Protein AF-A0A1Q7F3V1-F1 (afdb_monomer_lite)

Foldseek 3Di:
DAEKLDDPVVQVVVCVQQVDPDDYHHDVLCLVLVVLVQADPVVRMGFAWDWAAALQRDTQDIDGAPDNQRYDAPVVNVVSNVVRVPPDHDDDDPDPGDGGPDDRDDPPDDDDHLVCLQVVLVVVLVVLVVVCVVPVPPPVSVVVSVRSNSSSVVSNVSSVVSVVVVVD

Radius of gyration: 18.14 Å; chains: 1; bounding box: 44×40×44 Å

Structure (mmCIF, N/CA/C/O backbone):
data_AF-A0A1Q7F3V1-F1
#
_entry.id   AF-A0A1Q7F3V1-F1
#
loop_
_atom_site.group_PDB
_atom_site.id
_atom_site.type_symbol
_atom_site.label_atom_id
_atom_site.label_alt_id
_atom_site.label_comp_id
_atom_site.label_asym_id
_atom_site.label_entity_id
_atom_site.label_seq_id
_atom_site.pdbx_PDB_ins_code
_atom_site.Cartn_x
_atom_site.Cartn_y
_atom_site.Cartn_z
_atom_site.occupancy
_atom_site.B_iso_or_equiv
_atom_site.auth_seq_id
_atom_site.auth_comp_id
_atom_site.auth_asym_id
_atom_site.auth_atom_id
_atom_site.pdbx_PDB_model_num
ATOM 1 N N . MET A 1 1 ? -3.219 3.880 9.451 1.00 93.88 1 MET A N 1
ATOM 2 C CA . MET A 1 1 ? -3.546 2.481 9.806 1.00 93.88 1 MET A CA 1
ATOM 3 C C . MET A 1 1 ? -3.448 1.649 8.544 1.00 93.88 1 MET A C 1
ATOM 5 O O . MET A 1 1 ? -3.968 2.093 7.528 1.00 93.88 1 MET A O 1
ATOM 9 N N . GLY A 1 2 ? -2.770 0.504 8.581 1.00 96.94 2 GLY A N 1
ATOM 10 C CA . GLY A 1 2 ? -2.811 -0.461 7.477 1.00 96.94 2 GLY A CA 1
ATOM 11 C C . GLY A 1 2 ? -3.861 -1.543 7.727 1.00 96.94 2 GLY A C 1
ATOM 12 O O . GLY A 1 2 ? -4.225 -1.785 8.875 1.00 96.94 2 GLY A O 1
ATOM 13 N N . ILE A 1 3 ? -4.356 -2.177 6.664 1.00 97.31 3 ILE A N 1
ATOM 14 C CA . ILE A 1 3 ? -5.370 -3.241 6.725 1.00 97.31 3 ILE A CA 1
ATOM 15 C C . ILE A 1 3 ? -4.944 -4.357 5.768 1.00 97.31 3 ILE A C 1
ATOM 17 O O . ILE A 1 3 ? -4.546 -4.074 4.635 1.00 97.31 3 ILE A O 1
ATOM 21 N N . SER A 1 4 ? -5.008 -5.611 6.207 1.00 95.75 4 SER A N 1
ATOM 22 C CA . SER A 1 4 ? -4.703 -6.779 5.374 1.00 95.75 4 SER A CA 1
ATOM 23 C C . SER A 1 4 ? -5.570 -7.974 5.760 1.00 95.75 4 SER A C 1
ATOM 25 O O . SER A 1 4 ? -6.103 -8.031 6.863 1.00 95.75 4 SER A O 1
ATOM 27 N N . VAL A 1 5 ? -5.659 -8.959 4.863 1.00 95.56 5 VAL A N 1
ATOM 28 C CA . VAL A 1 5 ? -6.283 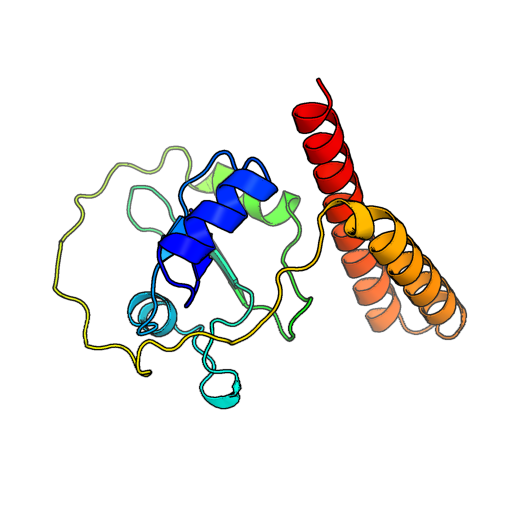-10.263 5.157 1.00 95.56 5 VAL A CA 1
ATOM 29 C C . VAL A 1 5 ? -5.395 -11.179 6.004 1.00 95.56 5 VAL A C 1
ATOM 31 O O . VAL A 1 5 ? -5.747 -12.328 6.248 1.00 95.56 5 VAL A O 1
ATOM 34 N N . ASP A 1 6 ? -4.218 -10.703 6.408 1.00 94.50 6 ASP A N 1
ATOM 35 C CA . ASP A 1 6 ? -3.324 -11.479 7.252 1.00 94.50 6 ASP A CA 1
ATOM 36 C C . ASP A 1 6 ? -3.844 -11.505 8.690 1.00 94.50 6 ASP A C 1
ATOM 38 O O . ASP A 1 6 ? -4.449 -10.548 9.184 1.00 94.50 6 ASP A O 1
ATOM 42 N N . ASP A 1 7 ? -3.570 -12.610 9.376 1.00 94.00 7 ASP A N 1
ATOM 43 C CA . ASP A 1 7 ? -3.870 -12.754 10.792 1.00 94.00 7 ASP A CA 1
ATOM 44 C C . ASP A 1 7 ? -3.037 -11.792 11.669 1.00 94.00 7 ASP A C 1
ATOM 46 O O . ASP A 1 7 ? -2.081 -11.129 11.243 1.00 94.00 7 ASP A O 1
ATOM 50 N N . VAL A 1 8 ? -3.402 -11.724 12.950 1.00 94.69 8 VAL A N 1
ATOM 51 C CA . VAL A 1 8 ? -2.734 -10.861 13.933 1.00 94.69 8 VAL A CA 1
ATOM 52 C C . VAL A 1 8 ? -1.250 -11.209 14.092 1.00 94.69 8 VAL A C 1
ATOM 54 O O . VAL A 1 8 ? -0.433 -10.303 14.263 1.00 94.69 8 VAL A O 1
ATOM 57 N N . ALA A 1 9 ? -0.876 -12.491 14.048 1.00 93.12 9 ALA A N 1
ATOM 58 C CA . ALA A 1 9 ? 0.505 -12.922 14.251 1.00 93.12 9 ALA A CA 1
ATOM 59 C C . ALA A 1 9 ? 1.403 -12.485 13.083 1.00 93.12 9 ALA A C 1
ATOM 61 O O . ALA A 1 9 ? 2.472 -11.910 13.309 1.00 93.12 9 ALA A O 1
ATOM 62 N N . ARG A 1 10 ? 0.939 -12.651 11.841 1.00 92.44 10 ARG A N 1
ATOM 63 C CA . ARG A 1 10 ? 1.602 -12.148 10.632 1.00 92.44 10 ARG A CA 1
ATOM 64 C C . ARG A 1 10 ? 1.743 -10.638 10.635 1.00 92.44 10 ARG A C 1
ATOM 66 O O . ARG A 1 10 ? 2.835 -10.131 10.377 1.00 92.44 10 ARG A O 1
ATOM 73 N N . ASN A 1 11 ? 0.673 -9.918 10.964 1.00 94.19 11 ASN A N 1
ATOM 74 C CA . ASN A 1 11 ? 0.723 -8.462 11.036 1.00 94.19 11 ASN A CA 1
ATOM 75 C C . ASN A 1 11 ? 1.711 -7.988 12.109 1.00 94.19 11 ASN A C 1
ATOM 77 O O . ASN A 1 11 ? 2.510 -7.093 11.834 1.00 94.19 11 ASN A O 1
ATOM 81 N N . LYS A 1 12 ? 1.753 -8.634 13.283 1.00 94.56 12 LYS A N 1
ATOM 82 C CA . LYS A 1 12 ? 2.772 -8.363 14.314 1.00 94.56 12 LYS A CA 1
ATOM 83 C C . LYS A 1 12 ? 4.191 -8.610 13.801 1.00 94.56 12 LYS A C 1
ATOM 85 O O . LYS A 1 12 ? 5.051 -7.748 13.972 1.00 94.56 12 LYS A O 1
ATOM 90 N N . ALA A 1 13 ? 4.431 -9.740 13.135 1.00 93.50 13 ALA A N 1
ATOM 91 C CA . ALA A 1 13 ? 5.737 -10.053 12.558 1.00 93.50 13 ALA A CA 1
ATOM 92 C C . ALA A 1 13 ? 6.161 -9.022 11.496 1.00 93.50 13 ALA A C 1
ATOM 94 O O . ALA A 1 13 ? 7.318 -8.604 11.463 1.00 93.50 13 ALA A O 1
ATOM 95 N N . MET A 1 14 ? 5.228 -8.560 10.657 1.00 93.56 14 MET A N 1
ATOM 96 C CA . MET A 1 14 ? 5.485 -7.509 9.671 1.00 93.56 14 MET A CA 1
ATOM 97 C C . MET A 1 14 ? 5.796 -6.159 10.328 1.00 93.56 14 MET A C 1
ATOM 99 O O . MET A 1 14 ? 6.782 -5.527 9.949 1.00 93.56 14 MET A O 1
ATOM 103 N N . VAL A 1 15 ? 4.993 -5.734 11.309 1.00 95.00 15 VAL A N 1
ATOM 104 C CA . VAL A 1 15 ? 5.201 -4.484 12.062 1.00 95.00 15 VAL A CA 1
ATOM 105 C C . VAL A 1 15 ? 6.580 -4.478 12.713 1.00 95.00 15 VAL A C 1
ATOM 107 O O . VAL A 1 15 ? 7.308 -3.501 12.562 1.00 95.00 15 VAL A O 1
ATOM 110 N N . ALA A 1 16 ? 6.970 -5.582 13.356 1.00 93.56 16 ALA A N 1
ATOM 111 C CA . ALA A 1 16 ? 8.288 -5.727 13.967 1.00 93.56 16 ALA A CA 1
ATOM 112 C C . ALA A 1 16 ? 9.418 -5.718 12.924 1.00 93.56 16 ALA A C 1
ATOM 114 O O . ALA A 1 16 ? 10.416 -5.023 13.096 1.00 93.56 16 ALA A O 1
ATOM 115 N N . LYS A 1 17 ? 9.262 -6.449 11.811 1.00 92.88 17 LYS A N 1
ATOM 116 C CA . LYS A 1 17 ? 10.274 -6.511 10.744 1.00 92.88 17 LYS A CA 1
ATOM 117 C C . LYS A 1 17 ? 10.546 -5.142 10.117 1.00 92.88 17 LYS A C 1
ATOM 119 O O . LYS A 1 17 ? 11.695 -4.858 9.776 1.00 92.88 17 LYS A O 1
ATOM 124 N N . LEU A 1 18 ? 9.495 -4.347 9.915 1.00 93.25 18 LEU A N 1
ATOM 125 C CA . LEU A 1 18 ? 9.541 -3.079 9.186 1.00 93.25 18 LEU A CA 1
ATOM 126 C C . LEU A 1 18 ? 9.592 -1.839 10.096 1.00 93.25 18 LEU A C 1
ATOM 128 O O . LEU A 1 18 ? 9.659 -0.726 9.577 1.00 93.25 18 LEU A O 1
ATOM 132 N N . SER A 1 19 ? 9.560 -2.017 11.420 1.00 94.00 19 SER A N 1
ATOM 133 C CA . SER A 1 19 ? 9.480 -0.935 12.413 1.00 94.00 19 SER A CA 1
ATOM 134 C C . SER A 1 19 ? 8.349 0.061 12.114 1.00 94.00 19 SER A C 1
ATOM 136 O O . SER A 1 19 ? 8.558 1.274 12.115 1.00 94.00 19 SER A O 1
ATOM 138 N N . LEU A 1 20 ? 7.150 -0.445 11.794 1.00 93.06 20 LEU A N 1
ATOM 139 C CA . LEU A 1 20 ? 6.035 0.411 11.369 1.00 93.06 20 LEU A CA 1
ATOM 140 C C . LEU A 1 20 ? 5.536 1.287 12.534 1.00 93.06 20 LEU A C 1
ATOM 142 O O . LEU A 1 20 ? 5.173 0.743 13.577 1.00 93.06 20 LEU A O 1
ATOM 146 N N . PRO A 1 21 ? 5.426 2.620 12.361 1.00 93.56 21 PRO A N 1
ATOM 147 C CA . PRO A 1 21 ? 5.019 3.540 13.427 1.00 93.56 21 PRO A CA 1
ATOM 148 C C . PRO A 1 21 ? 3.492 3.663 13.568 1.00 93.56 21 PRO A C 1
ATOM 150 O O . PRO A 1 21 ? 2.986 4.620 14.147 1.00 93.56 21 PRO A O 1
ATOM 153 N N . PHE A 1 22 ? 2.731 2.738 12.984 1.00 94.50 22 PHE A N 1
ATOM 154 C CA . PHE A 1 22 ? 1.276 2.800 12.926 1.00 94.50 22 PHE A CA 1
ATOM 155 C C . PHE A 1 22 ? 0.650 1.410 13.086 1.00 94.50 22 PHE A C 1
ATOM 157 O O . PHE A 1 22 ? 1.282 0.401 12.766 1.00 94.50 22 PHE A O 1
ATOM 164 N N . PRO A 1 23 ? -0.614 1.339 13.540 1.00 95.25 23 PRO A N 1
ATOM 165 C CA . PRO A 1 23 ? -1.296 0.068 13.733 1.00 95.25 23 PRO A CA 1
ATOM 166 C C . PRO A 1 23 ? -1.666 -0.609 12.407 1.00 95.25 23 PRO A C 1
ATOM 168 O O . PRO A 1 23 ? -1.973 0.054 11.406 1.00 95.25 23 PRO A O 1
ATOM 171 N N . MET A 1 24 ? -1.700 -1.941 12.456 1.00 96.94 24 MET A N 1
ATOM 172 C CA . MET A 1 24 ? -2.211 -2.829 11.414 1.00 96.94 24 MET A CA 1
ATOM 173 C C . MET A 1 24 ? -3.484 -3.520 11.905 1.00 96.94 24 MET A C 1
ATOM 175 O O . MET A 1 24 ? -3.474 -4.154 12.960 1.00 96.94 24 MET A O 1
ATOM 179 N N . LEU A 1 25 ? -4.558 -3.422 11.128 1.00 96.38 25 LEU A N 1
ATOM 180 C CA . LEU A 1 25 ? -5.791 -4.169 11.330 1.00 96.38 25 LEU A CA 1
ATOM 181 C C . LEU A 1 25 ? -5.706 -5.503 10.580 1.00 96.38 25 LEU A C 1
ATOM 183 O O . LEU A 1 25 ? -5.511 -5.522 9.363 1.00 96.38 25 LEU A O 1
ATOM 187 N N . ALA A 1 26 ? -5.855 -6.603 11.318 1.00 95.81 26 ALA A N 1
ATOM 188 C CA . ALA A 1 26 ? -6.071 -7.925 10.745 1.00 95.81 26 ALA A CA 1
ATOM 189 C C . ALA A 1 26 ? -7.545 -8.063 10.350 1.00 95.81 26 ALA A C 1
ATOM 191 O O . ALA A 1 26 ? -8.423 -7.926 11.199 1.00 95.81 26 ALA A O 1
ATOM 192 N N . ASP A 1 27 ? -7.800 -8.334 9.077 1.00 96.44 27 ASP A N 1
ATOM 193 C CA . ASP A 1 27 ? -9.132 -8.511 8.497 1.00 96.44 27 ASP A CA 1
ATOM 194 C C . ASP A 1 27 ? -9.198 -9.851 7.737 1.00 96.44 27 ASP A C 1
ATOM 196 O O . ASP A 1 27 ? -9.347 -9.872 6.513 1.00 96.44 27 ASP A O 1
ATOM 200 N N . PRO A 1 28 ? -9.011 -10.994 8.429 1.00 95.31 28 PRO A N 1
ATOM 201 C CA . PRO A 1 28 ? -8.831 -12.300 7.789 1.00 95.31 28 PRO A CA 1
ATOM 202 C C . PRO A 1 28 ? -10.053 -12.777 6.991 1.00 95.31 28 PRO A C 1
ATOM 204 O O . PRO A 1 28 ? -9.906 -13.558 6.049 1.00 95.31 28 PRO A O 1
ATOM 207 N N . GLU A 1 29 ? -11.242 -12.283 7.337 1.00 95.81 29 GLU A N 1
ATOM 208 C CA . GLU A 1 29 ? -12.494 -12.523 6.607 1.00 95.81 29 GLU A CA 1
ATOM 209 C C . GLU A 1 29 ? -12.712 -11.518 5.462 1.00 95.81 29 GLU A C 1
ATOM 211 O O . GLU A 1 29 ? -13.570 -11.719 4.607 1.00 95.81 29 GLU A O 1
ATOM 216 N N . ALA A 1 30 ? -11.889 -10.470 5.389 1.00 96.62 30 ALA A N 1
ATOM 217 C CA . ALA A 1 30 ? -11.999 -9.341 4.472 1.00 96.62 30 ALA A CA 1
ATOM 218 C C . ALA A 1 30 ? -13.289 -8.509 4.629 1.00 96.62 30 ALA A C 1
ATOM 220 O O . ALA A 1 30 ? -13.726 -7.886 3.660 1.00 96.62 30 ALA A O 1
ATOM 221 N N . SER A 1 31 ? -13.905 -8.480 5.814 1.00 96.62 31 SER A N 1
ATOM 222 C CA . SER A 1 31 ? -15.151 -7.743 6.076 1.00 96.62 31 SER A CA 1
ATOM 223 C C . SER A 1 31 ? -14.965 -6.236 5.891 1.00 96.62 31 SER A C 1
ATOM 225 O O . SER A 1 31 ? -15.761 -5.577 5.219 1.00 96.62 31 SER A O 1
ATOM 227 N N . VAL A 1 32 ? -13.873 -5.678 6.425 1.00 96.19 32 VAL A N 1
ATOM 228 C CA . VAL A 1 32 ? -13.552 -4.247 6.288 1.00 96.19 32 VAL A CA 1
ATOM 229 C C . VAL A 1 32 ? -13.107 -3.945 4.860 1.00 96.19 32 VAL A C 1
ATOM 231 O O . VAL A 1 32 ? -13.593 -3.010 4.230 1.00 96.19 32 VAL A O 1
ATOM 234 N N . ILE A 1 33 ? -12.216 -4.763 4.308 1.00 97.44 33 ILE A N 1
ATOM 235 C CA . ILE A 1 33 ? -11.711 -4.643 2.935 1.00 97.44 33 ILE A CA 1
ATOM 236 C C . ILE A 1 33 ? -12.864 -4.662 1.914 1.00 97.44 33 ILE A C 1
ATOM 238 O O . ILE A 1 33 ? -12.853 -3.882 0.954 1.00 97.44 33 ILE A O 1
ATOM 242 N N . ALA A 1 34 ? -13.869 -5.519 2.119 1.00 97.00 34 ALA A N 1
ATOM 243 C CA . ALA A 1 34 ? -15.075 -5.580 1.298 1.00 97.00 34 ALA A CA 1
ATOM 244 C C . ALA A 1 34 ? -15.962 -4.344 1.486 1.00 97.00 34 ALA A C 1
ATOM 246 O O . ALA A 1 34 ? -16.411 -3.781 0.488 1.00 97.00 34 ALA A O 1
ATOM 247 N N . ALA A 1 35 ? -16.142 -3.859 2.719 1.00 95.25 35 ALA A N 1
ATOM 248 C CA . ALA A 1 35 ? -16.901 -2.636 2.996 1.00 95.25 35 ALA A CA 1
ATOM 249 C C . ALA A 1 35 ? -16.303 -1.392 2.308 1.00 95.25 35 ALA A C 1
ATOM 251 O O . ALA A 1 35 ? -17.037 -0.517 1.852 1.00 95.25 35 ALA A O 1
ATOM 252 N N . TYR A 1 36 ? -14.977 -1.333 2.145 1.00 96.06 36 TYR A N 1
ATOM 253 C CA . TYR A 1 36 ? -14.302 -0.283 1.368 1.00 96.06 36 TYR A CA 1
ATOM 254 C C . TYR A 1 36 ? -14.367 -0.497 -0.159 1.00 96.06 36 TYR A C 1
ATOM 256 O O . TYR A 1 36 ? -13.870 0.332 -0.928 1.00 96.06 36 TYR A O 1
ATOM 264 N N . GLY A 1 37 ? -14.972 -1.593 -0.628 1.00 96.50 37 GLY A N 1
ATOM 265 C CA . GLY A 1 37 ? -15.137 -1.907 -2.050 1.00 96.50 37 GLY A CA 1
ATOM 266 C C . GLY A 1 37 ? -13.828 -2.252 -2.763 1.00 96.50 37 GLY A C 1
ATOM 267 O O . GLY A 1 37 ? -13.708 -2.043 -3.972 1.00 96.50 37 GLY A O 1
ATOM 268 N N . VAL A 1 38 ? -12.820 -2.731 -2.025 1.00 97.50 38 VAL A N 1
ATOM 269 C CA . VAL A 1 38 ? -11.479 -3.028 -2.561 1.00 97.50 38 VAL A CA 1
ATOM 270 C C . VAL A 1 38 ? -11.104 -4.502 -2.470 1.00 97.50 38 VAL A C 1
ATOM 272 O O . VAL A 1 38 ? -9.977 -4.860 -2.802 1.00 97.50 38 VAL A O 1
ATOM 275 N N . TYR A 1 39 ? -12.028 -5.376 -2.079 1.00 97.38 39 TYR A N 1
ATOM 276 C CA . TYR A 1 39 ? -11.805 -6.816 -2.113 1.00 97.38 39 TYR A CA 1
ATOM 277 C C . TYR A 1 39 ? -11.642 -7.344 -3.551 1.00 97.38 39 TYR A C 1
ATOM 279 O O . TYR A 1 39 ? -12.241 -6.847 -4.509 1.00 97.38 39 TYR A O 1
ATOM 287 N N . ARG A 1 40 ? -10.793 -8.359 -3.704 1.00 95.19 40 ARG A N 1
ATOM 288 C CA . ARG A 1 40 ? -10.576 -9.102 -4.941 1.00 95.19 40 ARG A CA 1
ATOM 289 C C . ARG A 1 40 ? -10.851 -10.572 -4.697 1.00 95.19 40 ARG A C 1
ATOM 291 O O . ARG A 1 40 ? -10.063 -11.232 -4.027 1.00 95.19 40 ARG A O 1
ATOM 298 N N . GLU A 1 41 ? -11.928 -11.074 -5.289 1.00 93.69 41 GLU A N 1
ATOM 299 C CA . GLU A 1 41 ? -12.347 -12.472 -5.155 1.00 93.69 41 GLU A CA 1
ATOM 300 C C . GLU A 1 41 ? -11.287 -13.443 -5.677 1.00 93.69 41 GLU A C 1
ATOM 302 O O . GLU A 1 41 ? -10.931 -14.391 -4.987 1.00 93.69 41 GLU A O 1
ATOM 307 N N . LYS A 1 42 ? -10.712 -13.186 -6.856 1.00 92.69 42 LYS A N 1
ATOM 308 C CA . LYS A 1 42 ? -9.717 -14.088 -7.451 1.00 92.69 42 LYS A CA 1
ATOM 309 C C . LYS A 1 42 ? -8.444 -14.192 -6.606 1.00 92.69 42 LYS A C 1
ATOM 311 O O . LYS A 1 42 ? -7.925 -15.282 -6.397 1.00 92.69 42 LYS A O 1
ATOM 316 N N . GLU A 1 43 ? -7.929 -13.065 -6.120 1.00 91.44 43 GLU A N 1
ATOM 317 C CA . GLU A 1 43 ? -6.710 -13.018 -5.304 1.00 91.44 43 GLU A CA 1
ATOM 318 C C . GLU A 1 43 ? -6.969 -13.228 -3.804 1.00 91.44 43 GLU A C 1
ATOM 320 O O . GLU A 1 43 ? -6.010 -13.303 -3.029 1.00 91.44 43 GLU A O 1
ATOM 325 N N . GLN A 1 44 ? -8.242 -13.284 -3.400 1.00 93.56 44 GLN A N 1
ATOM 326 C CA . GLN A 1 44 ? -8.709 -13.394 -2.019 1.00 93.56 44 GLN A CA 1
ATOM 327 C C . GLN A 1 44 ? -8.103 -12.325 -1.085 1.00 93.56 44 GLN A C 1
ATOM 329 O O . GLN A 1 44 ? -7.809 -12.593 0.078 1.00 93.56 44 GLN A O 1
ATOM 334 N N . ARG A 1 45 ? -7.869 -11.099 -1.568 1.00 93.75 45 ARG A N 1
ATOM 335 C CA . ARG A 1 45 ? -7.230 -10.018 -0.785 1.00 93.75 45 ARG A CA 1
ATOM 336 C C . ARG A 1 45 ? -7.671 -8.632 -1.238 1.00 93.75 45 ARG A C 1
ATOM 338 O O . ARG A 1 45 ? -8.356 -8.496 -2.242 1.00 93.75 45 ARG A O 1
ATOM 345 N N . ALA A 1 46 ? -7.252 -7.592 -0.525 1.00 95.69 46 ALA A N 1
ATOM 346 C CA . ALA A 1 46 ? -7.447 -6.222 -0.984 1.00 95.69 46 ALA A CA 1
ATOM 347 C C . ALA A 1 46 ? -6.666 -5.945 -2.282 1.00 95.69 46 ALA A C 1
ATOM 349 O O . ALA A 1 46 ? -5.510 -6.359 -2.430 1.00 95.69 46 ALA A O 1
ATOM 350 N N . ARG A 1 47 ? -7.256 -5.163 -3.191 1.00 96.69 47 ARG A N 1
ATOM 351 C CA . ARG A 1 47 ? -6.470 -4.333 -4.107 1.00 96.69 47 ARG A CA 1
ATOM 352 C C . ARG A 1 47 ? -5.594 -3.403 -3.274 1.00 96.69 47 ARG A C 1
ATOM 354 O O . ARG A 1 47 ? -6.045 -2.919 -2.234 1.00 96.69 47 ARG A O 1
ATOM 361 N N . PRO A 1 48 ? -4.406 -3.054 -3.768 1.00 95.94 48 PRO A N 1
ATOM 362 C CA . PRO A 1 48 ? -3.736 -1.855 -3.313 1.00 95.94 48 PRO A CA 1
ATOM 363 C C . PRO A 1 48 ? -4.664 -0.647 -3.332 1.00 95.94 48 PRO A C 1
ATOM 365 O O . PRO A 1 48 ? -5.242 -0.318 -4.366 1.00 95.94 48 PRO A O 1
ATOM 368 N N . ALA A 1 49 ? -4.829 -0.005 -2.186 1.00 97.56 49 ALA A N 1
ATOM 369 C CA . ALA A 1 49 ? -5.691 1.152 -2.054 1.00 97.56 49 ALA A CA 1
ATOM 370 C C . ALA A 1 49 ? -5.196 2.048 -0.924 1.00 97.56 49 ALA A C 1
ATOM 372 O O . ALA A 1 49 ? -4.552 1.580 0.018 1.00 97.56 49 ALA A O 1
ATOM 373 N N . ALA A 1 50 ? -5.520 3.329 -1.025 1.00 97.69 50 ALA A N 1
ATOM 374 C CA . ALA A 1 50 ? -5.280 4.302 0.022 1.00 97.69 50 ALA A CA 1
ATOM 375 C C . ALA A 1 50 ? -6.477 5.244 0.119 1.00 97.69 50 ALA A C 1
ATOM 377 O O . ALA A 1 50 ? -7.072 5.633 -0.889 1.00 97.69 50 ALA A O 1
ATOM 378 N N . PHE A 1 51 ? -6.810 5.607 1.349 1.00 98.06 51 PHE A N 1
ATOM 379 C CA . PHE A 1 51 ? -7.918 6.492 1.663 1.00 98.06 51 PHE A CA 1
ATOM 380 C C . PHE A 1 51 ? -7.433 7.532 2.664 1.00 98.06 51 PHE A C 1
ATOM 382 O O . PHE A 1 51 ? -6.713 7.192 3.606 1.00 98.06 51 PHE A O 1
AT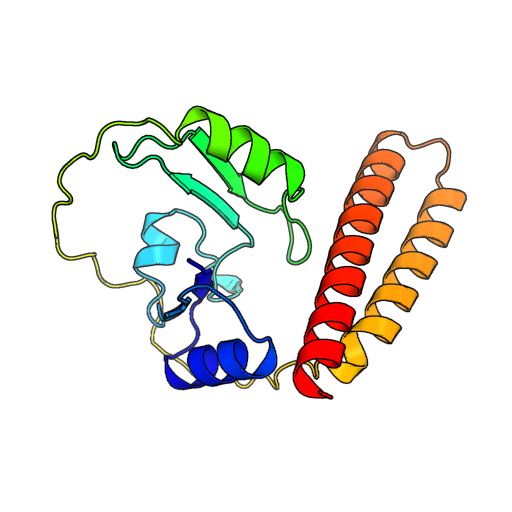OM 389 N N . VAL A 1 52 ? -7.860 8.778 2.479 1.00 98.00 52 VAL A N 1
ATOM 390 C CA . VAL A 1 52 ? -7.731 9.828 3.491 1.00 98.00 52 VAL A CA 1
ATOM 391 C C . VAL A 1 52 ? -9.131 10.137 3.989 1.00 98.00 52 VAL A C 1
ATOM 393 O O . VAL A 1 52 ? -9.997 10.556 3.219 1.00 98.00 52 VAL A O 1
ATOM 396 N N . VAL A 1 53 ? -9.347 9.868 5.275 1.00 96.44 53 VAL A N 1
ATOM 397 C CA . VAL A 1 53 ? -10.638 10.025 5.943 1.00 96.44 53 VAL A CA 1
ATOM 398 C C . VAL A 1 53 ? -10.474 11.046 7.064 1.00 96.44 53 VAL A C 1
ATOM 400 O O . VAL A 1 53 ? -9.628 10.865 7.942 1.00 96.44 53 VAL A O 1
ATOM 403 N N . GLY A 1 54 ? -11.260 12.121 7.015 1.00 96.19 54 GLY A N 1
ATOM 404 C CA . GLY A 1 54 ? -11.302 13.157 8.041 1.00 96.19 54 GLY A CA 1
ATOM 405 C C . GLY A 1 54 ? -11.956 12.667 9.333 1.00 96.19 54 GLY A C 1
ATOM 406 O O . GLY A 1 54 ? -12.670 11.662 9.361 1.00 96.19 54 GLY A O 1
ATOM 407 N N . ARG A 1 55 ? -11.746 13.396 10.435 1.00 95.25 55 ARG A N 1
ATOM 408 C CA . ARG A 1 55 ? -12.362 13.054 11.737 1.00 95.25 55 ARG A CA 1
ATOM 409 C C . ARG A 1 55 ? -13.884 13.216 11.749 1.00 95.25 55 ARG A C 1
ATOM 411 O O . ARG A 1 55 ? -14.541 12.685 12.640 1.00 95.25 55 ARG A O 1
ATOM 418 N N . ASP A 1 56 ? -14.427 13.921 10.766 1.00 95.19 56 ASP A N 1
ATOM 419 C CA . ASP A 1 56 ? -15.855 14.094 10.496 1.00 95.19 56 ASP A CA 1
ATOM 420 C C . ASP A 1 56 ? -16.436 12.961 9.632 1.00 95.19 56 ASP A C 1
ATOM 422 O O . ASP A 1 56 ? -17.629 12.966 9.317 1.00 95.19 56 ASP A O 1
ATOM 426 N N . LEU A 1 57 ? -15.603 11.972 9.286 1.00 93.50 57 LEU A N 1
ATOM 427 C CA . LEU A 1 57 ? -15.882 10.858 8.380 1.00 93.50 57 LEU A CA 1
ATOM 428 C C . LEU A 1 57 ? -16.004 11.264 6.902 1.00 93.50 57 LEU A C 1
ATOM 430 O O . LEU A 1 57 ? -16.477 10.469 6.089 1.00 93.50 57 LEU A O 1
ATOM 434 N N . SER A 1 58 ? -15.560 12.469 6.528 1.00 94.38 58 SER A N 1
ATOM 435 C CA . SER A 1 58 ? -15.421 12.859 5.122 1.00 94.38 58 SER A CA 1
ATOM 436 C C . SER A 1 58 ? -14.306 12.058 4.442 1.00 94.38 58 SER A C 1
ATOM 438 O O . SER A 1 58 ? -13.264 11.780 5.034 1.00 94.38 58 SER A O 1
ATOM 440 N N . MET A 1 59 ? -14.514 11.666 3.183 1.00 95.62 59 MET A N 1
ATOM 441 C CA . MET A 1 59 ? -13.509 10.966 2.378 1.00 95.62 59 MET A CA 1
ATOM 442 C C . MET A 1 59 ? -12.858 11.964 1.419 1.00 95.62 59 MET A C 1
ATOM 444 O O . MET A 1 59 ? -13.357 12.174 0.317 1.00 95.62 59 MET A O 1
ATOM 448 N N . ALA A 1 60 ? -11.759 12.590 1.842 1.00 96.44 60 ALA A N 1
ATOM 449 C CA . ALA A 1 60 ? -11.061 13.602 1.043 1.00 96.44 60 ALA A CA 1
ATOM 450 C C . ALA A 1 60 ? -10.209 13.014 -0.083 1.00 96.44 60 ALA A C 1
ATOM 452 O O . ALA A 1 60 ? -9.926 13.689 -1.070 1.00 96.44 60 ALA A O 1
ATOM 453 N N . TYR A 1 61 ? -9.806 11.749 0.043 1.00 98.06 61 TYR A N 1
ATOM 454 C CA . TYR A 1 61 ? -9.059 11.062 -1.000 1.00 98.06 61 TYR A CA 1
ATOM 455 C C . TYR A 1 61 ? -9.394 9.582 -1.037 1.00 98.06 61 TYR A C 1
ATOM 457 O O . TYR A 1 61 ? -9.523 8.921 -0.002 1.00 98.06 61 TYR A O 1
ATOM 465 N N . ARG A 1 62 ? -9.484 9.063 -2.259 1.00 97.69 62 ARG A N 1
ATOM 466 C CA . ARG A 1 62 ? -9.680 7.651 -2.559 1.00 97.69 62 ARG A CA 1
ATOM 467 C C . ARG A 1 62 ? -8.830 7.283 -3.761 1.00 97.69 62 ARG A C 1
ATOM 469 O O . ARG A 1 62 ? -9.060 7.779 -4.860 1.00 97.69 62 ARG A O 1
ATOM 476 N N . TYR A 1 63 ? -7.923 6.339 -3.558 1.00 97.88 63 TYR A N 1
ATOM 477 C CA . TYR A 1 63 ? -7.142 5.737 -4.625 1.00 97.88 63 TYR A CA 1
ATOM 478 C C . TYR A 1 63 ? -7.252 4.223 -4.574 1.00 97.88 63 TYR A C 1
ATOM 480 O O . TYR A 1 63 ? -7.129 3.607 -3.514 1.00 97.88 63 TYR A O 1
ATOM 488 N N . ILE A 1 64 ? -7.455 3.621 -5.742 1.00 97.75 64 ILE A N 1
ATOM 489 C CA . ILE A 1 64 ? -7.526 2.176 -5.908 1.00 97.75 64 ILE A CA 1
ATOM 490 C C . ILE A 1 64 ? -6.614 1.788 -7.073 1.00 97.75 64 ILE A C 1
ATOM 492 O O . ILE A 1 64 ? -6.918 2.082 -8.227 1.00 97.75 64 ILE A O 1
ATOM 496 N N . GLY A 1 65 ? -5.529 1.081 -6.763 1.00 95.62 65 GLY A N 1
ATOM 497 C CA . GLY A 1 65 ? -4.504 0.683 -7.721 1.00 95.62 65 GLY A CA 1
ATOM 498 C C . GLY A 1 65 ? -5.028 -0.282 -8.783 1.00 95.62 65 GLY A C 1
ATOM 499 O O . GLY A 1 65 ? -5.844 -1.174 -8.509 1.00 95.62 65 GLY A O 1
ATOM 500 N N . ARG A 1 66 ? -4.570 -0.087 -10.018 1.00 93.19 66 ARG A N 1
ATOM 501 C CA . ARG A 1 66 ? -4.876 -0.886 -11.213 1.00 93.19 66 ARG A CA 1
ATOM 502 C C . ARG A 1 66 ? -4.341 -2.311 -11.095 1.00 93.19 66 ARG A C 1
ATOM 504 O O . ARG A 1 66 ? -5.042 -3.249 -11.467 1.00 93.19 66 ARG A O 1
ATOM 511 N N . ASP A 1 67 ? -3.154 -2.463 -10.519 1.00 91.69 67 ASP A N 1
ATOM 512 C CA . ASP A 1 67 ? -2.447 -3.733 -10.376 1.00 91.69 67 ASP A CA 1
ATOM 513 C C . ASP A 1 67 ? -1.814 -3.886 -8.977 1.00 91.69 67 ASP A C 1
ATOM 515 O O . ASP A 1 67 ? -2.147 -3.163 -8.036 1.00 91.69 67 ASP A O 1
ATOM 519 N N . PHE A 1 68 ? -0.946 -4.888 -8.802 1.00 88.69 68 PHE A N 1
ATOM 520 C CA . PHE A 1 68 ? -0.332 -5.208 -7.513 1.00 88.69 68 PHE A CA 1
ATOM 521 C C . PHE A 1 68 ? 0.742 -4.205 -7.062 1.00 88.69 68 PHE A C 1
ATOM 523 O O . PHE A 1 68 ? 1.048 -4.171 -5.865 1.00 88.69 68 PHE A O 1
ATOM 530 N N . ALA A 1 69 ? 1.298 -3.397 -7.964 1.00 89.12 69 ALA A N 1
ATOM 531 C CA . ALA A 1 69 ? 2.368 -2.431 -7.721 1.00 89.12 69 ALA A CA 1
ATOM 532 C C . ALA A 1 69 ? 1.872 -0.973 -7.769 1.00 89.12 69 ALA A C 1
ATOM 534 O O . ALA A 1 69 ? 2.502 -0.110 -7.165 1.00 89.12 69 ALA A O 1
ATOM 535 N N . ASP A 1 70 ? 0.717 -0.720 -8.385 1.00 92.19 70 ASP A N 1
ATOM 536 C CA . ASP A 1 70 ? 0.114 0.610 -8.502 1.00 92.19 70 ASP A CA 1
ATOM 537 C C . ASP A 1 70 ? -0.267 1.159 -7.117 1.00 92.19 70 ASP A C 1
ATOM 539 O O . ASP A 1 70 ? -1.041 0.551 -6.363 1.00 92.19 70 ASP A O 1
ATOM 543 N N . ARG A 1 71 ? 0.341 2.280 -6.737 1.00 92.44 71 ARG A N 1
ATOM 544 C CA . ARG A 1 71 ? 0.146 2.984 -5.462 1.00 92.44 71 ARG A CA 1
ATOM 545 C C . ARG A 1 71 ? 0.083 4.483 -5.750 1.00 92.44 71 ARG A C 1
ATOM 547 O O . ARG A 1 71 ? 0.740 4.932 -6.687 1.00 92.44 71 ARG A O 1
ATOM 554 N N . PRO A 1 72 ? -0.644 5.263 -4.940 1.00 94.75 72 PRO A N 1
ATOM 555 C CA . PRO A 1 72 ? -0.573 6.710 -5.050 1.00 94.75 72 PRO A CA 1
ATOM 556 C C . PRO A 1 72 ? 0.785 7.210 -4.558 1.00 94.75 72 PRO A C 1
ATOM 558 O O . PRO A 1 72 ? 1.446 6.553 -3.747 1.00 94.75 72 PRO A O 1
ATOM 561 N N . LEU A 1 73 ? 1.186 8.395 -5.010 1.00 93.69 73 LEU A N 1
ATOM 562 C CA . LEU A 1 73 ? 2.383 9.043 -4.490 1.00 93.69 73 LEU A CA 1
ATOM 563 C C . LEU A 1 73 ? 2.152 9.517 -3.049 1.00 93.69 73 LEU A C 1
ATOM 565 O O . LEU A 1 73 ? 1.094 10.054 -2.720 1.00 93.69 73 LEU A O 1
ATOM 569 N N . THR A 1 74 ? 3.180 9.409 -2.204 1.00 92.94 74 THR A N 1
ATOM 570 C CA . THR A 1 74 ? 3.144 9.897 -0.813 1.00 92.94 74 THR A CA 1
ATOM 571 C C . THR A 1 74 ? 2.719 11.366 -0.737 1.00 92.94 74 THR A C 1
ATOM 573 O O . THR A 1 74 ? 1.941 11.737 0.138 1.00 92.94 74 THR A O 1
ATOM 576 N N . LYS A 1 75 ? 3.153 12.193 -1.698 1.00 93.94 75 LYS A N 1
ATOM 577 C CA . LYS A 1 75 ? 2.754 13.602 -1.777 1.00 93.94 75 LYS A CA 1
ATOM 578 C C . LYS A 1 75 ? 1.239 13.779 -1.933 1.00 93.94 75 LYS A C 1
ATOM 580 O O . LYS A 1 75 ? 0.671 14.601 -1.231 1.00 93.94 75 LYS A O 1
ATOM 585 N N . GLU A 1 76 ? 0.584 12.995 -2.792 1.00 95.19 76 GLU A N 1
ATOM 586 C CA . GLU A 1 76 ? -0.870 13.094 -3.006 1.00 95.19 76 GLU A CA 1
ATOM 587 C C . GLU A 1 76 ? -1.649 12.798 -1.721 1.00 95.19 76 GLU A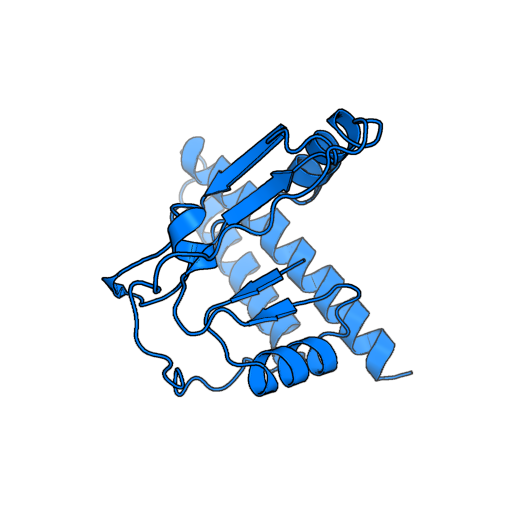 C 1
ATOM 589 O O . GLU A 1 76 ? -2.622 13.479 -1.404 1.00 95.19 76 GLU A O 1
ATOM 594 N N . LEU A 1 77 ? -1.190 11.806 -0.951 1.00 95.50 77 LEU A N 1
ATOM 595 C CA . LEU A 1 77 ? -1.796 11.457 0.333 1.00 95.50 77 LEU A CA 1
ATOM 596 C C . LEU A 1 77 ? -1.625 12.570 1.369 1.00 95.50 77 LEU A C 1
ATOM 598 O O . LEU A 1 77 ? -2.566 12.865 2.103 1.00 95.50 77 LEU A O 1
ATOM 602 N N . LEU A 1 78 ? -0.437 13.177 1.437 1.00 96.00 78 LEU A N 1
ATOM 603 C CA . LEU A 1 78 ? -0.151 14.270 2.368 1.00 96.00 78 LEU A CA 1
ATOM 604 C C . LEU A 1 78 ? -0.917 15.545 2.000 1.00 96.00 78 LEU A C 1
ATOM 606 O O . LEU A 1 78 ? -1.501 16.169 2.880 1.00 96.00 78 LEU A O 1
ATOM 610 N N . ASP A 1 79 ? -0.989 15.889 0.712 1.00 97.62 79 ASP A N 1
ATOM 611 C CA . ASP A 1 79 ? -1.773 17.033 0.23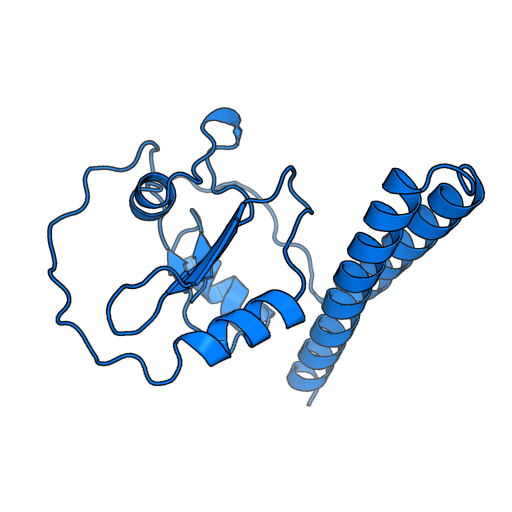6 1.00 97.62 79 ASP A CA 1
ATOM 612 C C . ASP A 1 79 ? -3.259 16.859 0.600 1.00 97.62 79 ASP A C 1
ATOM 614 O O . ASP A 1 79 ? -3.893 17.782 1.107 1.00 97.62 79 ASP A O 1
ATOM 618 N N . ALA A 1 80 ? -3.815 15.658 0.404 1.00 97.62 80 ALA A N 1
ATOM 619 C CA . ALA A 1 80 ? -5.185 15.357 0.806 1.00 97.62 80 ALA A CA 1
ATOM 620 C C . ALA A 1 80 ? -5.383 15.394 2.329 1.00 97.62 80 ALA A C 1
ATOM 622 O O . ALA A 1 80 ? -6.424 15.855 2.798 1.00 97.62 80 ALA A O 1
ATOM 623 N N . LEU A 1 81 ? -4.403 14.932 3.110 1.00 96.75 81 LEU A N 1
ATOM 624 C CA . LEU A 1 81 ? -4.459 14.968 4.573 1.00 96.75 81 LEU A CA 1
ATOM 625 C C . LEU A 1 81 ? -4.581 16.400 5.104 1.00 96.75 81 LEU A C 1
ATOM 627 O O . LEU A 1 81 ? -5.373 16.644 6.015 1.00 96.75 81 LEU A O 1
ATOM 631 N N . GLU A 1 82 ? -3.868 17.352 4.500 1.00 97.38 82 GLU A N 1
ATOM 632 C CA . GLU A 1 82 ? -3.944 18.766 4.884 1.00 97.38 82 GLU A CA 1
ATOM 633 C C . GLU A 1 82 ? -5.354 19.353 4.731 1.00 97.38 82 GLU A C 1
ATOM 635 O O . GLU A 1 82 ? -5.732 20.234 5.502 1.00 97.38 82 GLU A O 1
ATOM 640 N N . THR A 1 83 ? -6.165 18.837 3.801 1.00 96.88 83 THR A N 1
ATOM 641 C CA . THR A 1 83 ? -7.541 19.322 3.580 1.00 96.88 83 THR A CA 1
ATOM 642 C C . THR A 1 83 ? -8.523 18.930 4.687 1.00 96.88 83 THR A C 1
ATOM 644 O O . THR A 1 83 ? -9.565 19.567 4.824 1.00 96.88 83 THR A O 1
ATOM 647 N N . VAL A 1 84 ? -8.201 17.908 5.491 1.00 96.44 84 VAL A N 1
ATOM 648 C CA . VAL A 1 84 ? -9.089 17.358 6.538 1.00 96.44 84 VAL A CA 1
ATOM 649 C C . VAL A 1 84 ? -8.486 17.380 7.939 1.00 96.44 84 VAL A C 1
ATOM 651 O O . VAL A 1 84 ? -9.097 16.877 8.886 1.00 96.44 84 VAL A O 1
ATOM 654 N N . LYS A 1 85 ? -7.291 17.954 8.109 1.00 94.62 85 LYS A N 1
ATOM 655 C CA . LYS A 1 85 ? -6.586 17.979 9.402 1.00 94.62 85 LYS A CA 1
ATOM 656 C C . LYS A 1 85 ? -7.409 18.641 10.515 1.00 94.62 85 LYS A C 1
ATOM 658 O O . LYS A 1 85 ? -7.412 18.168 11.652 1.00 94.62 85 LYS A O 1
ATOM 663 N N . ASP A 1 86 ? -8.166 19.675 10.151 1.00 95.50 86 ASP A N 1
ATOM 664 C CA . ASP A 1 86 ? -8.976 20.479 11.066 1.00 95.50 86 ASP A CA 1
ATOM 665 C C . ASP A 1 86 ? -10.450 20.054 11.082 1.00 95.50 86 ASP A C 1
ATOM 667 O O . ASP A 1 86 ? -11.251 20.644 11.809 1.00 95.50 86 ASP A O 1
ATOM 671 N N . SER A 1 87 ? -10.819 18.996 10.346 1.00 95.19 87 SER A N 1
ATOM 672 C CA . SER A 1 87 ? -12.184 18.471 10.353 1.00 95.19 87 SER A CA 1
ATOM 673 C C . SER A 1 87 ? -12.639 18.173 11.789 1.00 95.19 87 SER A C 1
ATOM 675 O O . SER A 1 87 ? -11.879 17.566 12.572 1.00 95.19 87 SER A O 1
ATOM 677 N N . PRO A 1 88 ? -13.868 18.581 12.158 1.00 95.19 88 PRO A N 1
ATOM 678 C CA . PRO A 1 88 ? -14.405 18.337 13.486 1.00 95.19 88 PRO A CA 1
ATOM 679 C C . PRO A 1 88 ? -14.548 16.836 13.721 1.00 95.19 88 PRO A C 1
ATOM 681 O O . PRO A 1 88 ? -14.769 16.057 12.799 1.00 95.19 88 PRO A O 1
ATOM 684 N N . ARG A 1 89 ? -14.424 16.402 14.973 1.00 95.44 89 ARG A N 1
ATOM 685 C CA . ARG A 1 89 ? -14.643 14.994 15.305 1.00 95.44 89 ARG A CA 1
ATOM 686 C C . ARG A 1 89 ? -16.136 14.685 15.247 1.00 95.44 89 ARG A C 1
ATOM 688 O O . ARG A 1 89 ? -16.914 15.293 15.976 1.00 95.44 89 ARG A O 1
ATOM 695 N N . LYS A 1 90 ? -16.515 13.706 14.433 1.00 94.81 90 LYS A N 1
ATOM 696 C CA . LYS A 1 90 ? -17.842 13.093 14.446 1.00 94.81 90 LYS A CA 1
ATOM 697 C C . LYS A 1 90 ? -17.794 11.804 15.258 1.00 94.81 90 LYS A C 1
ATOM 699 O O . LYS A 1 90 ? -16.803 11.073 15.225 1.00 94.81 90 LYS A O 1
ATOM 704 N N . GLU A 1 91 ? -18.851 11.539 16.018 1.00 91.75 91 GLU A N 1
ATOM 705 C CA . GLU A 1 91 ? -18.966 10.289 16.765 1.00 91.75 91 GLU A CA 1
ATOM 706 C C . GLU A 1 91 ? -19.025 9.090 15.816 1.00 91.75 91 GLU A C 1
ATOM 708 O O . GLU A 1 91 ? -19.735 9.097 14.806 1.00 91.75 91 GLU A O 1
ATOM 713 N N . LEU A 1 92 ? -18.261 8.054 16.160 1.00 88.06 92 LEU A N 1
ATOM 714 C CA . LEU A 1 92 ? -18.292 6.777 15.465 1.00 88.06 92 LEU A CA 1
ATOM 715 C C . LEU A 1 92 ? -19.461 5.954 15.996 1.00 88.06 92 LEU A C 1
ATOM 717 O O . LEU A 1 92 ? -19.653 5.852 17.206 1.00 88.06 92 LEU A O 1
ATOM 721 N N . ARG A 1 93 ? -20.200 5.325 15.085 1.00 84.50 93 ARG A N 1
ATOM 722 C CA . ARG A 1 93 ? -21.173 4.287 15.424 1.00 84.50 93 ARG A CA 1
ATOM 723 C C . ARG A 1 93 ? -20.539 2.929 15.174 1.00 84.50 93 ARG A C 1
ATOM 725 O O . ARG A 1 93 ? -19.904 2.727 14.142 1.00 84.50 93 ARG A O 1
ATOM 732 N N . SER A 1 94 ? -20.684 2.025 16.132 1.00 75.88 94 SER A N 1
ATOM 733 C CA . SER A 1 94 ? -20.222 0.644 16.025 1.00 75.88 94 SER A CA 1
ATOM 734 C C . SER A 1 94 ? -21.377 -0.243 15.579 1.00 75.88 94 SER A C 1
ATOM 736 O O . SER A 1 94 ? -21.923 -1.007 16.377 1.00 75.88 94 SER A O 1
ATOM 738 N N . ASP A 1 95 ? -21.774 -0.112 14.318 1.00 84.00 95 ASP A N 1
ATOM 739 C CA . ASP A 1 95 ? -22.674 -1.094 13.724 1.00 84.00 95 ASP A CA 1
ATOM 740 C C . ASP A 1 95 ? -21.860 -2.362 13.414 1.00 84.00 95 ASP A C 1
ATOM 742 O O . ASP A 1 95 ? -20.721 -2.256 12.937 1.00 84.00 95 ASP A O 1
ATOM 746 N N . PRO A 1 96 ? -22.379 -3.566 13.716 1.00 84.12 96 PRO A N 1
ATOM 747 C CA . PRO A 1 96 ? -21.679 -4.798 13.390 1.00 84.12 96 PRO A CA 1
ATOM 748 C C . PRO A 1 96 ? -21.482 -4.888 11.874 1.00 84.12 96 PRO A C 1
ATOM 750 O O . PRO A 1 96 ? -22.418 -4.690 11.098 1.00 84.12 96 PRO A O 1
ATOM 753 N N . LEU A 1 97 ? -20.253 -5.188 11.451 1.00 84.62 97 LEU A N 1
ATOM 754 C CA . LEU A 1 97 ? -19.970 -5.421 10.039 1.00 84.62 97 LEU A CA 1
ATOM 755 C C . LEU A 1 97 ? -20.620 -6.735 9.591 1.00 84.62 97 LEU A C 1
ATOM 757 O O . LEU A 1 97 ? -20.650 -7.695 10.367 1.00 84.62 97 LEU A O 1
ATOM 761 N N . PRO A 1 98 ? -21.110 -6.810 8.342 1.00 88.69 98 PRO A N 1
ATOM 762 C CA . PRO A 1 98 ? -21.523 -8.083 7.777 1.00 88.69 98 PRO A CA 1
ATOM 763 C C . PRO A 1 98 ? -20.330 -9.056 7.728 1.00 88.69 98 PRO A C 1
ATOM 765 O O . PRO A 1 98 ? -19.177 -8.609 7.668 1.00 88.69 98 PRO A O 1
ATOM 768 N N . PRO A 1 99 ? -20.588 -10.378 7.722 1.00 90.81 99 PRO A N 1
ATOM 769 C CA . PRO A 1 99 ? -19.549 -11.371 7.490 1.00 90.81 99 PRO A CA 1
ATOM 770 C C . PRO A 1 99 ? -18.785 -11.080 6.199 1.00 90.81 99 PRO A C 1
ATOM 772 O O . PRO A 1 99 ? -19.359 -10.632 5.201 1.00 90.81 99 PRO A O 1
ATOM 775 N N . GLY A 1 100 ? -17.482 -11.328 6.232 1.00 94.19 100 GLY A N 1
ATOM 776 C CA . GLY A 1 100 ? -16.614 -11.066 5.099 1.00 94.19 100 GLY A CA 1
ATOM 777 C C . GLY A 1 100 ? -16.757 -12.120 3.992 1.00 94.19 100 GLY A C 1
ATOM 778 O O . GLY A 1 100 ? -17.244 -13.226 4.230 1.00 94.19 100 GLY A O 1
ATOM 779 N N . PRO A 1 101 ? -16.342 -11.802 2.753 1.00 96.25 101 PRO A N 1
ATOM 780 C CA . PRO A 1 101 ? -16.537 -12.669 1.589 1.00 96.25 101 PRO A CA 1
ATOM 781 C C . PRO A 1 101 ? -15.602 -13.886 1.547 1.00 96.25 101 PRO A C 1
ATOM 783 O O . PRO A 1 101 ? -15.680 -14.677 0.606 1.00 96.25 101 PRO A O 1
ATOM 786 N N . ARG A 1 102 ? -14.684 -14.036 2.512 1.00 94.12 102 ARG A N 1
ATOM 787 C CA . ARG A 1 102 ? -13.738 -15.155 2.554 1.00 94.12 102 ARG A CA 1
ATOM 788 C C . ARG A 1 102 ? -13.643 -15.792 3.924 1.00 94.12 102 ARG A C 1
ATOM 790 O O . ARG A 1 102 ? -13.821 -15.143 4.947 1.00 94.12 102 ARG A O 1
ATOM 797 N N . GLN A 1 103 ? -13.235 -17.055 3.926 1.00 92.12 103 GLN A N 1
ATOM 798 C CA . GLN A 1 103 ? -12.806 -17.714 5.149 1.00 92.12 103 GLN A CA 1
ATOM 799 C C . GLN A 1 103 ? -11.383 -17.259 5.532 1.00 92.12 103 GLN A C 1
ATOM 801 O O . GLN A 1 103 ? -10.529 -17.049 4.649 1.00 92.12 103 GLN A O 1
ATOM 806 N N . PRO A 1 104 ? -11.093 -17.129 6.839 1.00 88.94 104 PRO A N 1
ATOM 807 C CA . PRO A 1 104 ? -9.735 -16.966 7.332 1.00 88.94 104 PRO A CA 1
ATOM 808 C C . PRO A 1 104 ? -8.868 -18.119 6.838 1.00 88.94 104 PRO A C 1
ATOM 810 O O . PRO A 1 104 ? -9.186 -19.285 7.057 1.00 88.94 104 PRO A O 1
ATOM 813 N N . ALA A 1 105 ? -7.772 -17.801 6.161 1.00 85.12 105 ALA A N 1
ATOM 814 C CA . ALA A 1 105 ? -6.813 -18.813 5.752 1.00 85.12 105 ALA A CA 1
ATOM 815 C C . ALA A 1 105 ? -5.413 -18.222 5.729 1.00 85.12 105 ALA A C 1
ATOM 817 O O . ALA A 1 105 ? -5.211 -17.088 5.284 1.00 85.12 105 ALA A O 1
ATOM 818 N N . ASP A 1 106 ? -4.457 -19.033 6.166 1.00 77.56 106 ASP A N 1
ATOM 819 C CA . ASP A 1 106 ? -3.045 -18.770 5.969 1.00 77.56 106 ASP A CA 1
ATOM 820 C C . ASP A 1 106 ? -2.755 -18.679 4.456 1.00 77.56 106 ASP A C 1
ATOM 822 O O . ASP A 1 106 ? -3.143 -19.551 3.679 1.00 77.56 106 ASP A O 1
ATOM 826 N N . THR A 1 107 ? -2.082 -17.613 4.017 1.00 72.19 107 THR A N 1
ATOM 827 C CA . THR A 1 107 ? -1.730 -17.437 2.599 1.00 72.19 107 THR A CA 1
ATOM 828 C C . THR A 1 107 ? -0.589 -18.348 2.126 1.00 72.19 107 THR A C 1
ATOM 830 O O . THR A 1 107 ? -0.302 -18.386 0.931 1.00 72.19 107 THR A O 1
ATOM 833 N N . GLY A 1 108 ? 0.106 -19.029 3.039 1.00 77.88 108 GLY A N 1
ATOM 834 C CA . GLY A 1 108 ? 1.287 -19.865 2.816 1.00 77.88 108 GLY A CA 1
ATOM 835 C C . GLY A 1 108 ? 2.523 -19.091 2.353 1.00 77.88 108 GLY A C 1
ATOM 836 O O . GLY A 1 108 ? 3.557 -19.685 2.059 1.00 77.88 108 GLY A O 1
ATOM 837 N N . ARG A 1 109 ? 2.434 -17.760 2.240 1.00 80.81 109 ARG A N 1
ATOM 838 C CA . ARG A 1 109 ? 3.481 -16.940 1.627 1.00 80.81 109 ARG A CA 1
ATOM 839 C C . ARG A 1 109 ? 4.610 -16.664 2.604 1.00 80.81 109 ARG A C 1
ATOM 841 O O . ARG A 1 109 ? 4.388 -16.129 3.691 1.00 80.81 109 ARG A O 1
ATOM 848 N N . THR A 1 110 ? 5.832 -16.921 2.152 1.00 87.00 110 THR A N 1
ATOM 849 C CA . THR A 1 110 ? 7.042 -16.483 2.844 1.00 87.00 110 THR A CA 1
ATOM 850 C C . THR A 1 110 ? 7.193 -14.967 2.704 1.00 87.00 110 THR A C 1
ATOM 852 O O . THR A 1 110 ? 7.212 -14.456 1.579 1.00 87.00 110 THR A O 1
ATOM 855 N N . PRO A 1 111 ? 7.302 -14.215 3.814 1.00 87.50 111 PRO A N 1
ATOM 856 C CA . PRO A 1 111 ? 7.522 -12.779 3.750 1.00 87.50 111 PRO A CA 1
ATOM 857 C C . PRO A 1 111 ? 8.842 -12.449 3.053 1.00 87.50 111 PRO A C 1
ATOM 859 O O . PRO A 1 111 ? 9.879 -13.025 3.370 1.00 87.50 111 PRO A O 1
ATOM 862 N N . PHE A 1 112 ? 8.821 -11.455 2.167 1.00 90.06 112 PHE A N 1
ATOM 863 C CA . PHE A 1 112 ? 10.035 -10.974 1.514 1.00 90.06 112 PHE A CA 1
ATOM 864 C C . PHE A 1 112 ? 11.033 -10.408 2.555 1.00 90.06 112 PHE A C 1
ATOM 866 O O . PHE A 1 112 ? 10.609 -9.593 3.395 1.00 90.06 112 PHE A O 1
ATOM 873 N N . PRO A 1 113 ? 12.315 -10.827 2.552 1.00 92.69 113 PRO A N 1
ATOM 874 C CA . PRO A 1 113 ? 13.319 -10.323 3.491 1.00 92.69 113 PRO A CA 1
ATOM 875 C C . PRO A 1 113 ? 13.622 -8.837 3.270 1.00 92.69 113 PRO A C 1
ATOM 877 O O . PRO A 1 113 ? 13.675 -8.366 2.134 1.00 92.69 113 PRO A O 1
ATOM 880 N N . LEU A 1 114 ? 13.808 -8.080 4.354 1.00 92.94 114 LEU A N 1
ATOM 881 C CA . LEU A 1 114 ? 13.994 -6.625 4.265 1.00 92.94 114 LEU A CA 1
ATOM 882 C C . LEU A 1 114 ? 15.346 -6.274 3.626 1.00 92.94 114 LEU A C 1
ATOM 884 O O . LEU A 1 114 ? 15.438 -5.355 2.817 1.00 92.94 114 LEU A O 1
ATOM 888 N N . GLU A 1 115 ? 16.377 -7.047 3.942 1.00 93.12 115 GLU A N 1
ATOM 889 C CA . GLU A 1 115 ? 17.731 -6.961 3.401 1.00 93.12 115 GLU A CA 1
ATOM 890 C C . GLU A 1 115 ? 17.783 -7.119 1.872 1.00 93.12 115 GLU A C 1
ATOM 892 O O . GLU A 1 115 ? 18.665 -6.566 1.217 1.00 93.12 115 GLU A O 1
ATOM 897 N N . HIS A 1 116 ? 16.804 -7.809 1.280 1.00 94.44 116 HIS A N 1
ATOM 898 C CA . HIS A 1 116 ? 16.711 -8.000 -0.167 1.00 94.44 116 HIS A CA 1
ATOM 899 C C . HIS A 1 116 ? 15.975 -6.853 -0.873 1.00 94.44 116 HIS A C 1
ATOM 901 O O . HIS A 1 116 ? 15.982 -6.784 -2.103 1.00 94.44 116 HIS A O 1
ATOM 907 N N . LEU A 1 117 ? 15.353 -5.929 -0.131 1.00 91.75 117 LEU A N 1
ATOM 908 C CA . LEU A 1 117 ? 14.550 -4.854 -0.716 1.00 91.75 117 LEU A CA 1
ATOM 909 C C . LEU A 1 117 ? 15.393 -3.853 -1.522 1.00 91.75 117 LEU A C 1
ATOM 911 O O . LEU A 1 117 ? 15.003 -3.558 -2.654 1.00 91.75 117 LEU A O 1
ATOM 915 N N . PRO A 1 118 ? 16.557 -3.366 -1.038 1.00 90.94 118 PRO A N 1
ATOM 916 C CA . PRO A 1 118 ? 17.391 -2.463 -1.828 1.00 90.94 118 PRO A CA 1
ATOM 917 C C . PRO A 1 118 ? 17.876 -3.048 -3.169 1.00 90.94 118 PRO A C 1
ATOM 919 O O . PRO A 1 118 ? 17.673 -2.385 -4.189 1.00 90.94 118 PRO A O 1
ATOM 922 N N . PRO A 1 119 ? 18.485 -4.254 -3.245 1.00 93.81 119 PRO A N 1
ATOM 923 C CA . PRO A 1 119 ? 18.886 -4.812 -4.537 1.00 93.81 119 PRO A CA 1
ATOM 924 C C . PRO A 1 119 ? 17.690 -5.098 -5.454 1.00 93.81 119 PRO A C 1
ATOM 926 O O . PRO A 1 119 ? 17.791 -4.849 -6.653 1.00 93.81 119 PRO A O 1
ATOM 929 N N . TYR A 1 120 ? 16.549 -5.528 -4.907 1.00 94.25 120 TYR A N 1
ATOM 930 C CA . TYR A 1 120 ? 15.327 -5.731 -5.687 1.00 94.25 120 TYR A CA 1
ATOM 931 C C . TYR A 1 120 ? 14.838 -4.431 -6.346 1.00 94.25 120 TYR A C 1
ATOM 933 O O . TYR A 1 120 ? 14.633 -4.390 -7.558 1.00 94.25 120 TYR A O 1
ATOM 941 N N . MET A 1 121 ? 14.729 -3.338 -5.582 1.00 94.12 121 MET A N 1
ATOM 942 C CA . MET A 1 121 ? 14.267 -2.045 -6.110 1.00 94.12 121 MET A CA 1
ATOM 943 C C . MET A 1 121 ? 15.258 -1.413 -7.096 1.00 94.12 121 MET A C 1
ATOM 945 O O . MET A 1 121 ? 14.839 -0.746 -8.041 1.00 94.12 121 MET A O 1
ATOM 949 N N . ARG A 1 122 ? 16.567 -1.660 -6.944 1.00 93.25 122 ARG A N 1
ATOM 950 C CA . ARG A 1 122 ? 17.554 -1.284 -7.973 1.00 93.25 122 ARG A CA 1
ATOM 951 C C . ARG A 1 122 ? 17.296 -1.997 -9.299 1.00 93.25 122 ARG A C 1
ATOM 953 O O . ARG A 1 122 ? 17.319 -1.343 -10.337 1.00 93.25 122 ARG A O 1
ATOM 960 N N . GLY A 1 123 ? 17.003 -3.298 -9.261 1.00 96.31 123 GLY A N 1
ATOM 961 C CA . GLY A 1 123 ? 16.636 -4.063 -10.456 1.00 96.31 123 GLY A CA 1
ATOM 962 C C . GLY A 1 123 ? 15.374 -3.525 -11.136 1.00 96.31 123 GLY A C 1
ATOM 963 O O . GLY A 1 123 ? 15.356 -3.364 -12.354 1.00 96.31 123 GLY A O 1
ATOM 964 N N . VAL A 1 124 ? 14.352 -3.164 -10.351 1.00 95.00 124 VAL A N 1
ATOM 965 C CA . VAL A 1 124 ? 13.126 -2.522 -10.863 1.00 95.00 124 VAL A CA 1
ATOM 966 C C . VAL A 1 124 ? 13.445 -1.207 -11.579 1.00 95.00 124 VAL A C 1
ATOM 968 O O . VAL A 1 124 ? 12.984 -1.002 -12.699 1.00 95.00 124 VAL A O 1
ATOM 971 N N . ASN A 1 125 ? 14.264 -0.338 -10.980 1.00 94.12 125 ASN A N 1
ATOM 972 C CA . ASN A 1 125 ? 14.644 0.933 -11.602 1.00 94.12 125 ASN A CA 1
ATOM 973 C C . ASN A 1 125 ? 15.394 0.740 -12.926 1.00 94.12 125 ASN A C 1
ATOM 975 O O . ASN A 1 125 ? 15.078 1.425 -13.894 1.00 94.12 125 ASN A O 1
ATOM 979 N N . PHE A 1 126 ? 16.329 -0.212 -12.985 1.00 96.19 126 PHE A N 1
ATOM 980 C CA . PHE A 1 126 ? 17.055 -0.530 -14.218 1.00 96.19 126 PHE A CA 1
ATOM 981 C C . PHE A 1 126 ? 16.114 -1.024 -15.328 1.00 96.19 126 PHE A C 1
ATOM 983 O O . PHE A 1 126 ? 16.220 -0.606 -16.478 1.00 96.19 126 PHE A O 1
ATOM 990 N N . ALA A 1 127 ? 15.143 -1.876 -14.986 1.00 97.06 127 ALA A N 1
ATOM 991 C CA . ALA A 1 127 ? 14.146 -2.337 -15.948 1.00 97.06 127 ALA A CA 1
ATOM 992 C C . ALA A 1 127 ? 13.254 -1.190 -16.453 1.00 97.06 127 ALA A C 1
ATOM 994 O O . ALA A 1 127 ? 12.998 -1.097 -17.653 1.00 97.06 127 ALA A O 1
ATOM 995 N N . LEU A 1 128 ? 12.804 -0.306 -15.558 1.00 96.00 128 LEU A N 1
ATOM 996 C CA . LEU A 1 128 ? 11.991 0.861 -15.914 1.00 96.00 128 LEU A CA 1
ATOM 997 C C . LEU A 1 128 ? 12.746 1.846 -16.812 1.00 96.00 128 LEU A C 1
ATOM 999 O O . LEU A 1 128 ? 12.151 2.407 -17.725 1.00 96.00 128 LEU A O 1
ATOM 1003 N N . GLU A 1 129 ? 14.044 2.029 -16.583 1.00 95.31 129 GLU A N 1
ATOM 1004 C CA . GLU A 1 129 ? 14.924 2.829 -17.438 1.00 95.31 129 GLU A CA 1
ATOM 1005 C C . GLU A 1 129 ? 15.014 2.256 -18.852 1.00 95.31 129 GLU A C 1
ATOM 1007 O O . GLU A 1 129 ? 14.675 2.945 -19.811 1.00 95.31 129 GLU A O 1
ATOM 1012 N N . ALA A 1 130 ? 15.333 0.965 -18.976 1.00 97.50 130 ALA A N 1
ATOM 1013 C CA . ALA A 1 130 ? 15.406 0.302 -20.274 1.00 97.50 130 ALA A CA 1
ATOM 1014 C C . ALA A 1 130 ? 14.068 0.346 -21.038 1.00 97.50 130 ALA A C 1
ATOM 1016 O O . ALA A 1 130 ? 14.051 0.478 -22.260 1.00 97.50 130 ALA A O 1
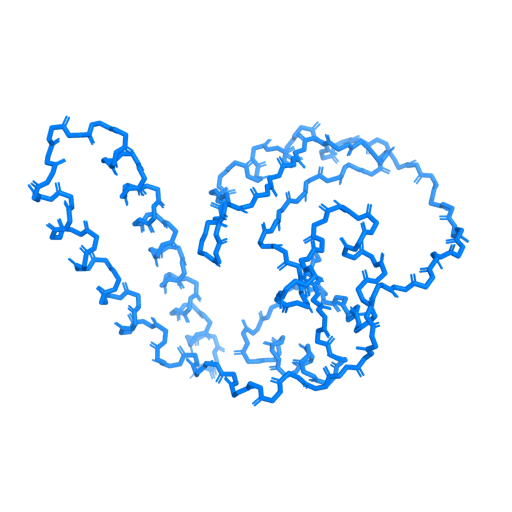ATOM 1017 N N . ILE A 1 131 ? 12.933 0.214 -20.339 1.00 96.94 131 ILE A N 1
ATOM 1018 C CA . ILE A 1 131 ? 11.596 0.346 -20.943 1.00 96.94 131 ILE A CA 1
ATOM 1019 C C . ILE A 1 131 ? 11.351 1.793 -21.383 1.00 96.94 131 ILE A C 1
ATOM 1021 O O . ILE A 1 131 ? 10.898 2.009 -22.504 1.00 96.94 131 ILE A O 1
ATOM 1025 N N . GLY A 1 132 ? 11.667 2.772 -20.534 1.00 97.00 132 GLY A N 1
ATOM 1026 C CA . GLY A 1 132 ? 11.519 4.191 -20.852 1.00 97.00 132 GLY A CA 1
ATOM 1027 C C . GLY A 1 132 ? 12.298 4.591 -22.105 1.00 97.00 132 GLY A C 1
ATOM 1028 O O . GLY A 1 132 ? 11.737 5.243 -22.980 1.00 97.00 132 GLY A O 1
ATOM 1029 N N . GLU A 1 133 ? 13.542 4.137 -22.249 1.00 96.81 133 GLU A N 1
ATOM 1030 C CA . GLU A 1 133 ? 14.368 4.426 -23.430 1.00 96.81 133 GLU A CA 1
ATOM 1031 C C . GLU A 1 133 ? 13.811 3.801 -24.717 1.00 96.81 133 GLU A C 1
ATOM 1033 O O . GLU A 1 133 ? 13.780 4.450 -25.760 1.00 96.81 133 GLU A O 1
ATOM 1038 N N . ARG A 1 134 ? 13.320 2.555 -24.656 1.00 97.50 134 ARG A N 1
ATOM 1039 C CA . ARG A 1 134 ? 12.761 1.851 -25.830 1.00 97.50 134 ARG A CA 1
ATOM 1040 C C . ARG A 1 134 ? 11.511 2.515 -26.399 1.00 97.50 134 ARG A C 1
ATOM 1042 O O . ARG A 1 134 ? 11.208 2.329 -27.573 1.00 97.50 134 ARG A O 1
ATOM 1049 N N . PHE A 1 135 ? 10.782 3.247 -25.566 1.00 96.88 135 PHE A N 1
ATOM 1050 C CA . PHE A 1 135 ? 9.486 3.831 -25.894 1.00 96.88 135 PHE A CA 1
ATOM 1051 C C . PHE A 1 135 ? 9.453 5.324 -25.535 1.00 96.88 135 PHE A C 1
ATOM 1053 O O . PHE A 1 135 ? 8.496 5.810 -24.927 1.00 96.88 135 PHE A O 1
ATOM 1060 N N . ALA A 1 136 ? 10.515 6.051 -25.887 1.00 95.31 136 ALA A N 1
ATOM 1061 C CA . ALA A 1 136 ? 10.703 7.459 -25.530 1.00 95.31 136 ALA A CA 1
ATOM 1062 C C . ALA A 1 136 ? 9.538 8.372 -25.964 1.00 95.31 136 ALA A C 1
ATOM 1064 O O . ALA A 1 136 ? 9.168 9.289 -25.235 1.00 95.31 136 ALA A O 1
ATOM 1065 N N . GLU A 1 137 ? 8.916 8.078 -27.109 1.00 97.38 137 GLU A N 1
ATOM 1066 C CA . GLU A 1 137 ? 7.836 8.890 -27.689 1.00 97.38 137 GLU A CA 1
ATOM 1067 C C . GLU A 1 137 ? 6.442 8.600 -27.094 1.00 97.38 137 GLU A C 1
ATOM 1069 O O . GLU A 1 137 ? 5.500 9.368 -27.302 1.00 97.38 137 GLU A O 1
ATOM 1074 N N . ASP A 1 138 ? 6.271 7.507 -26.337 1.00 97.75 138 ASP A N 1
ATOM 1075 C CA . ASP A 1 138 ? 4.988 7.187 -25.700 1.00 97.75 138 ASP A CA 1
ATOM 1076 C C . ASP A 1 138 ? 4.835 7.967 -24.388 1.00 97.75 138 ASP A C 1
ATOM 1078 O O . ASP A 1 138 ? 5.217 7.515 -23.307 1.00 97.75 138 ASP A O 1
ATOM 1082 N N . GLN A 1 139 ? 4.226 9.150 -24.474 1.00 96.75 139 GLN A N 1
ATOM 1083 C CA . GLN A 1 139 ? 4.022 10.040 -23.326 1.00 96.75 139 GLN A CA 1
ATOM 1084 C C . GLN A 1 139 ? 3.277 9.380 -22.157 1.00 96.75 139 GLN A C 1
ATOM 1086 O O . GLN A 1 139 ? 3.539 9.693 -20.991 1.00 96.75 139 GLN A O 1
ATOM 1091 N N . ARG A 1 140 ? 2.333 8.476 -22.444 1.00 95.12 140 ARG A N 1
ATOM 1092 C CA . ARG A 1 140 ? 1.562 7.797 -21.399 1.00 95.12 140 ARG A CA 1
ATOM 1093 C C . ARG A 1 140 ? 2.455 6.817 -20.651 1.00 95.12 140 ARG A C 1
ATOM 1095 O O . ARG A 1 140 ? 2.448 6.815 -19.420 1.00 95.12 140 ARG A O 1
ATOM 1102 N N . LEU A 1 141 ? 3.233 6.029 -21.384 1.00 95.19 141 LEU A N 1
ATOM 1103 C CA . LEU A 1 141 ? 4.189 5.103 -20.796 1.00 95.19 141 LEU A CA 1
ATOM 1104 C C . LEU A 1 141 ? 5.291 5.844 -20.035 1.00 95.19 141 LEU A C 1
ATOM 1106 O O . LEU A 1 141 ? 5.619 5.436 -18.926 1.00 95.19 141 LEU A O 1
ATOM 1110 N N . GLN A 1 142 ? 5.808 6.955 -20.569 1.00 96.75 142 GLN A N 1
ATOM 1111 C CA . GLN A 1 142 ? 6.797 7.783 -19.869 1.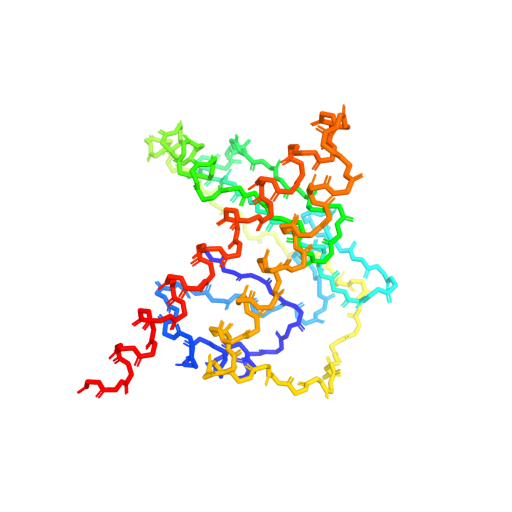00 96.75 142 GLN A CA 1
ATOM 1112 C C . GLN A 1 142 ? 6.270 8.269 -18.518 1.00 96.75 142 GLN A C 1
ATOM 1114 O O . GLN A 1 142 ? 6.983 8.222 -17.514 1.00 96.75 142 GLN A O 1
ATOM 1119 N N . LYS A 1 143 ? 4.997 8.678 -18.461 1.00 94.31 143 LYS A N 1
ATOM 1120 C CA . LYS A 1 143 ? 4.354 9.063 -17.204 1.00 94.31 143 LYS A CA 1
ATOM 1121 C C . LYS A 1 143 ? 4.277 7.893 -16.221 1.00 94.31 143 LYS A C 1
ATOM 1123 O O . LYS A 1 143 ? 4.660 8.064 -15.067 1.00 94.31 143 LYS A O 1
ATOM 1128 N N . ASP A 1 144 ? 3.821 6.720 -16.664 1.00 93.38 144 ASP A N 1
ATOM 1129 C CA . ASP A 1 144 ? 3.759 5.529 -15.806 1.00 93.38 144 ASP A CA 1
ATOM 1130 C C . ASP A 1 144 ? 5.173 5.128 -15.318 1.00 93.38 144 ASP A C 1
ATOM 1132 O O . ASP A 1 144 ? 5.363 4.899 -14.123 1.00 93.38 144 ASP A O 1
ATOM 1136 N N . VAL A 1 145 ? 6.192 5.134 -16.188 1.00 95.62 145 VAL A N 1
ATOM 1137 C CA . VAL A 1 145 ? 7.600 4.871 -15.828 1.00 95.62 145 VAL A CA 1
ATOM 1138 C C . VAL A 1 145 ? 8.093 5.850 -14.763 1.00 95.62 145 VAL A C 1
ATOM 1140 O O . VAL A 1 145 ? 8.662 5.421 -13.756 1.00 95.62 145 VAL A O 1
ATOM 1143 N N . ALA A 1 146 ? 7.855 7.151 -14.941 1.00 94.44 146 ALA A N 1
ATOM 1144 C CA . ALA A 1 146 ? 8.259 8.172 -13.979 1.00 94.44 146 ALA A CA 1
ATOM 1145 C C . ALA A 1 146 ? 7.582 7.970 -12.613 1.00 94.44 146 ALA A C 1
ATOM 1147 O O . ALA A 1 146 ? 8.256 7.989 -11.579 1.00 94.44 146 ALA A O 1
ATOM 1148 N N . THR A 1 147 ? 6.271 7.709 -12.600 1.00 93.19 147 THR A N 1
ATOM 1149 C CA . THR A 1 147 ? 5.518 7.413 -11.373 1.00 93.19 147 THR A CA 1
ATOM 1150 C C . THR A 1 147 ? 6.068 6.174 -10.667 1.00 93.19 147 THR A C 1
ATOM 1152 O O . THR A 1 147 ? 6.344 6.220 -9.467 1.00 93.19 147 THR A O 1
ATOM 1155 N N . TYR A 1 148 ? 6.299 5.080 -11.393 1.00 93.50 148 TYR A N 1
ATOM 1156 C CA . TYR A 1 148 ? 6.816 3.847 -10.801 1.00 93.50 148 TYR A CA 1
ATOM 1157 C C . TYR A 1 148 ? 8.259 3.975 -10.302 1.00 93.50 148 TYR A C 1
ATOM 1159 O O . TYR A 1 148 ? 8.581 3.425 -9.246 1.00 93.50 148 TYR A O 1
ATOM 1167 N N . ARG A 1 149 ? 9.116 4.744 -10.988 1.00 94.44 149 ARG A N 1
ATOM 1168 C CA . ARG A 1 149 ? 10.466 5.072 -10.494 1.00 94.44 149 ARG A CA 1
ATOM 1169 C C . ARG A 1 149 ? 10.393 5.838 -9.175 1.00 94.44 149 ARG A C 1
ATOM 1171 O O . ARG A 1 149 ? 11.112 5.487 -8.241 1.00 94.44 149 ARG A O 1
ATOM 1178 N N . ALA A 1 150 ? 9.502 6.826 -9.062 1.00 94.06 150 ALA A N 1
ATOM 1179 C CA . ALA A 1 150 ? 9.314 7.577 -7.820 1.00 94.06 150 ALA A CA 1
ATOM 1180 C C . ALA A 1 150 ? 8.873 6.663 -6.661 1.00 94.06 150 ALA A C 1
ATOM 1182 O O . ALA A 1 150 ? 9.441 6.728 -5.571 1.00 94.06 150 ALA A O 1
ATOM 1183 N N . ILE A 1 151 ? 7.932 5.746 -6.913 1.00 92.25 151 ILE A N 1
ATOM 1184 C CA . ILE A 1 151 ? 7.493 4.744 -5.928 1.00 92.25 151 ILE A CA 1
ATOM 1185 C C . ILE A 1 151 ? 8.661 3.835 -5.507 1.00 92.25 151 ILE A C 1
ATOM 1187 O O . ILE A 1 151 ? 8.894 3.635 -4.315 1.00 92.25 151 ILE A O 1
ATOM 1191 N N . ALA A 1 152 ? 9.425 3.295 -6.462 1.00 93.31 152 ALA A N 1
ATOM 1192 C CA . ALA A 1 152 ? 10.555 2.406 -6.178 1.00 93.31 152 ALA A CA 1
ATOM 1193 C C . ALA A 1 152 ? 11.662 3.104 -5.367 1.00 93.31 152 ALA A C 1
ATOM 1195 O O . ALA A 1 152 ? 12.251 2.507 -4.460 1.00 93.31 152 ALA A O 1
ATOM 1196 N N . GLN A 1 153 ? 11.931 4.378 -5.664 1.00 92.75 153 GLN A N 1
ATOM 1197 C CA . GLN A 1 153 ? 12.868 5.205 -4.904 1.00 92.75 153 GLN A CA 1
ATOM 1198 C C . GLN A 1 153 ? 12.395 5.433 -3.465 1.00 92.75 153 GLN A C 1
ATOM 1200 O O . GLN A 1 153 ? 13.209 5.326 -2.545 1.00 92.75 153 GLN A O 1
ATOM 1205 N N . ASP A 1 154 ? 11.100 5.680 -3.256 1.00 91.94 154 ASP A N 1
ATOM 1206 C CA . ASP A 1 154 ? 10.528 5.861 -1.919 1.00 91.94 154 ASP A CA 1
ATOM 1207 C C . ASP A 1 154 ? 10.645 4.573 -1.085 1.00 91.94 154 ASP A C 1
ATOM 1209 O O . ASP A 1 154 ? 11.159 4.590 0.037 1.00 91.94 154 ASP A O 1
ATOM 1213 N N . TYR A 1 155 ? 10.312 3.418 -1.677 1.00 90.69 155 TYR A N 1
ATOM 1214 C CA . TYR A 1 155 ? 10.525 2.107 -1.049 1.00 90.69 155 TYR A CA 1
ATOM 1215 C C . TYR A 1 155 ? 11.987 1.872 -0.661 1.00 90.69 155 TYR A C 1
ATOM 1217 O O . TYR A 1 155 ? 12.266 1.403 0.444 1.00 90.69 155 TYR A O 1
ATOM 1225 N N . MET A 1 156 ? 12.927 2.194 -1.553 1.00 92.44 156 MET A N 1
ATOM 1226 C CA . MET A 1 156 ? 14.356 2.030 -1.285 1.00 92.44 156 MET A CA 1
ATOM 1227 C C . MET A 1 156 ? 14.818 2.938 -0.140 1.00 92.44 156 MET A C 1
ATOM 1229 O O . MET A 1 156 ? 15.492 2.467 0.778 1.00 92.44 156 MET A O 1
ATOM 1233 N N . LYS A 1 157 ? 14.428 4.218 -0.162 1.00 93.25 157 LYS A N 1
ATOM 1234 C CA . LYS A 1 157 ? 14.750 5.198 0.882 1.00 93.25 157 LYS A CA 1
ATOM 1235 C C . LYS A 1 157 ? 14.267 4.723 2.252 1.00 93.25 157 LYS A C 1
ATOM 1237 O O . LYS A 1 157 ? 15.049 4.700 3.203 1.00 93.25 157 LYS A O 1
ATOM 1242 N N . HIS A 1 158 ? 13.005 4.313 2.348 1.00 91.62 158 HIS A N 1
ATOM 1243 C CA . HIS A 1 158 ? 12.419 3.865 3.609 1.00 91.62 158 HIS A CA 1
ATOM 1244 C C . HIS A 1 158 ? 12.963 2.506 4.063 1.00 91.62 158 HIS A C 1
ATOM 1246 O O . HIS A 1 158 ? 13.261 2.345 5.243 1.00 91.62 158 HIS A O 1
ATOM 1252 N N . GLY A 1 159 ? 13.197 1.563 3.146 1.00 92.19 159 GLY A N 1
ATOM 1253 C CA . GLY A 1 159 ? 13.816 0.276 3.471 1.00 92.19 159 GLY A CA 1
ATOM 1254 C C . GLY A 1 159 ? 15.221 0.422 4.062 1.00 92.19 159 GLY A C 1
ATOM 1255 O O . GLY A 1 159 ? 15.530 -0.196 5.080 1.00 92.19 159 GLY A O 1
ATOM 1256 N N . LEU A 1 160 ? 16.054 1.287 3.472 1.00 93.94 160 LEU A N 1
ATOM 1257 C CA . LEU A 1 160 ? 17.387 1.600 3.999 1.00 93.94 160 LEU A CA 1
ATOM 1258 C C . LEU A 1 160 ? 17.318 2.291 5.368 1.00 93.94 160 LEU A C 1
ATOM 1260 O O . LEU A 1 160 ? 18.102 1.959 6.257 1.00 93.94 160 LEU A O 1
ATOM 1264 N N . ALA A 1 161 ? 16.369 3.212 5.561 1.00 93.69 161 ALA A N 1
ATOM 1265 C CA . ALA A 1 161 ? 16.156 3.859 6.853 1.00 93.69 161 ALA A CA 1
ATOM 1266 C C . ALA A 1 161 ? 15.768 2.843 7.943 1.00 93.69 161 ALA A C 1
ATOM 1268 O O . ALA A 1 161 ? 16.342 2.870 9.030 1.00 93.69 161 ALA A O 1
ATOM 1269 N N . THR A 1 162 ? 14.869 1.901 7.643 1.00 93.75 162 THR A N 1
ATOM 1270 C CA . THR A 1 162 ? 14.496 0.826 8.575 1.00 93.75 162 THR A CA 1
ATOM 1271 C C . THR A 1 162 ? 15.678 -0.086 8.898 1.00 93.75 162 THR A C 1
ATOM 1273 O O . THR A 1 162 ? 15.884 -0.413 10.064 1.00 93.75 162 THR A O 1
ATOM 1276 N N . LEU A 1 163 ? 16.481 -0.482 7.904 1.00 93.44 163 LEU A N 1
ATOM 1277 C CA . LEU A 1 163 ? 17.687 -1.286 8.145 1.00 93.44 163 LEU A CA 1
ATOM 1278 C C . LEU A 1 163 ? 18.663 -0.565 9.081 1.00 93.44 163 LEU A C 1
ATOM 1280 O O . LEU A 1 163 ? 19.179 -1.179 10.010 1.00 93.44 163 LEU A O 1
ATOM 1284 N N . LYS A 1 164 ? 18.857 0.745 8.883 1.00 93.31 164 LYS A N 1
ATOM 1285 C CA . LYS A 1 164 ? 19.702 1.566 9.755 1.00 93.31 164 LYS A CA 1
ATOM 1286 C C . LYS A 1 164 ? 19.181 1.600 11.194 1.00 93.31 164 LYS A C 1
ATOM 1288 O O . LYS A 1 164 ? 19.975 1.415 12.102 1.00 93.31 164 LYS A O 1
ATOM 1293 N N . LEU A 1 165 ? 17.871 1.778 11.390 1.00 91.75 165 LEU A N 1
ATOM 1294 C CA . LEU A 1 165 ? 17.236 1.779 12.718 1.00 91.75 165 LEU A CA 1
ATOM 1295 C C . LEU A 1 165 ? 17.347 0.436 13.451 1.00 91.75 165 LEU A C 1
ATOM 1297 O O . LEU A 1 165 ? 17.274 0.404 14.671 1.00 91.75 165 LEU A O 1
ATOM 1301 N N . ARG A 1 166 ? 17.460 -0.676 12.716 1.00 86.50 166 ARG A N 1
ATOM 1302 C CA . ARG A 1 166 ? 17.574 -2.024 13.294 1.00 86.50 166 ARG A CA 1
ATOM 1303 C C . ARG A 1 166 ? 19.016 -2.464 13.549 1.00 86.50 166 ARG A C 1
ATOM 1305 O O . ARG A 1 166 ? 19.212 -3.435 14.269 1.00 86.50 166 ARG A O 1
ATOM 1312 N N . GLY A 1 167 ? 19.989 -1.815 12.909 1.00 80.19 167 GLY A N 1
ATOM 1313 C CA . GLY A 1 167 ? 21.419 -2.084 13.081 1.00 80.19 167 GLY A CA 1
ATOM 1314 C C . GLY A 1 167 ? 22.112 -1.193 14.120 1.00 80.19 167 GLY A C 1
ATOM 1315 O O . GLY A 1 167 ? 23.299 -1.389 14.364 1.00 80.19 167 GLY A O 1
ATOM 1316 N N . SER A 1 168 ? 21.393 -0.217 14.683 1.00 53.75 168 SER A N 1
ATOM 1317 C CA . SER A 1 168 ? 21.792 0.643 15.809 1.00 53.75 168 SER A CA 1
ATOM 1318 C C . SER A 1 168 ? 21.220 0.131 17.121 1.00 53.75 168 SER A C 1
ATOM 1320 O O . SER A 1 168 ? 21.962 0.151 18.123 1.00 53.75 168 SER A O 1
#

pLDDT: mean 93.35, std 5.24, range [53.75, 98.06]

Sequence (168 aa):
MGISVDDVARNKAMVAKLSLPFPMLADPEASVIAAYGVYREKEQRARPAAFVVGRDLSMAYRYIGRDFADRPLTKELLDALETVKDSPRKELRSDPLPPGPRQPADTGRTPFPLEHLPPYMRGVNFALEAIGERFAEDQRLQKDVATYRAIAQDYMKHGLATLKLRGS

Secondary structure (DSSP, 8-state):
-EEESS-HHHHHHHHHHHT-SS-EEE-TT-HHHHHTT-EETTTTEEPSEEEEE-TTS-EEEEEE-SSSS----HHHHHHHHHHHTTPPPPPPP-PPPPPPSS------PPPPPGGGHHHHHHHHHHHHHHHHHHTTT-HHHHHHHHHHHHHHHHHHHHHHHHHHHHH-